Protein AF-A0A372Q032-F1 (afdb_monomer_lite)

Secondary structure (DSSP, 8-state):
-----------SEEE--SS----HHHHHHHHHH-TT--EEE-TT-TT--HHHHHHHHHH-TT-EEE----HHHHHHHHHHHHHHHHHHHHHHHHHHHHHHHHHHHHHHTT----EEEE--TT-S--EEEE--

Foldseek 3Di:
DPPPPQLADLAQEDEQDADHPDALVVLVVCLVRHLNHQEYECANVQRYAPVSVVSSCVSRVNHDYPNPDHPVVVVVVVVVVVVVVVVVVVVVVVVVVVVVVVVVVVVVVVDDFDWDWDDDPPDPDTDTDTDD

Sequence (132 aa):
KHLNVKKHLSVEYLDFGSFCGITDVTIKEISRSCLYLKYLNLEGCANITKEAIDQLVLLNPNIHVEDFMNSMDMRVELDQEIRRLYNTRHSDYLGRYAINYNSVLSQVHRQPISITVDSGADHHIIAMNRHR

Radius of gyration: 37.55 Å; chains: 1; bounding box: 98×51×87 Å

pLDDT: mean 71.5, std 15.42, range [27.02, 91.69]

Structure (mmCIF, N/CA/C/O backbone):
data_AF-A0A372Q032-F1
#
_entry.id   AF-A0A372Q032-F1
#
loop_
_atom_site.group_PDB
_atom_site.id
_atom_site.type_symbol
_atom_site.label_atom_id
_atom_site.label_alt_id
_atom_site.label_comp_id
_atom_site.label_asym_id
_atom_site.label_entity_id
_atom_site.label_seq_id
_atom_site.pdbx_PDB_ins_code
_atom_site.Cartn_x
_atom_site.Cartn_y
_atom_site.Cartn_z
_atom_site.occupancy
_atom_site.B_iso_or_equiv
_atom_site.auth_seq_id
_atom_site.auth_comp_id
_atom_site.auth_asym_id
_atom_site.auth_atom_id
_atom_site.pdbx_PDB_model_num
ATOM 1 N N . LYS A 1 1 ? -32.351 -13.561 24.297 1.00 34.34 1 LYS A N 1
ATOM 2 C CA . LYS A 1 1 ? -31.032 -13.190 24.865 1.00 34.34 1 LYS A CA 1
ATOM 3 C C . LYS A 1 1 ? -30.106 -12.909 23.690 1.00 34.34 1 LYS A C 1
ATOM 5 O O . LYS A 1 1 ? -29.652 -13.854 23.062 1.00 34.34 1 LYS A O 1
ATOM 10 N N . HIS A 1 2 ? -29.953 -11.640 23.309 1.00 31.78 2 HIS A N 1
ATOM 11 C CA . HIS A 1 2 ? -29.052 -11.250 22.227 1.00 31.78 2 HIS A CA 1
ATOM 12 C C . HIS A 1 2 ? -27.621 -11.559 22.662 1.00 31.78 2 HIS A C 1
ATOM 14 O O . HIS A 1 2 ? -27.111 -10.941 23.594 1.00 31.78 2 HIS A O 1
ATOM 20 N N . LEU A 1 3 ? -27.002 -12.559 22.036 1.00 27.02 3 LEU A N 1
ATOM 21 C CA . LEU A 1 3 ? -25.569 -12.780 22.148 1.00 27.02 3 LEU A CA 1
ATOM 22 C C . LEU A 1 3 ? -24.897 -11.591 21.467 1.00 27.02 3 LEU A C 1
ATOM 24 O O . LEU A 1 3 ? -24.757 -11.545 20.249 1.00 27.02 3 LEU A O 1
ATOM 28 N N . ASN A 1 4 ? -24.547 -10.597 22.278 1.00 32.34 4 ASN A N 1
ATOM 29 C CA . ASN A 1 4 ? -23.640 -9.523 21.922 1.00 32.34 4 ASN A CA 1
ATOM 30 C C . ASN A 1 4 ? -22.244 -10.149 21.800 1.00 32.34 4 ASN A C 1
ATOM 32 O O . ASN A 1 4 ? -21.417 -10.063 22.708 1.00 32.34 4 ASN A O 1
ATOM 36 N N . VAL A 1 5 ? -22.033 -10.908 20.723 1.00 37.31 5 VAL A N 1
ATOM 37 C CA . VAL A 1 5 ? -20.716 -11.415 20.359 1.00 37.31 5 VAL A CA 1
ATOM 38 C C . VAL A 1 5 ? -19.922 -10.170 20.013 1.00 37.31 5 VAL A C 1
ATOM 40 O O . VAL A 1 5 ? -20.164 -9.551 18.980 1.00 37.31 5 VAL A O 1
ATOM 43 N N . LYS A 1 6 ? -19.050 -9.745 20.931 1.00 43.81 6 LYS A N 1
ATOM 44 C CA . LYS A 1 6 ? -18.045 -8.709 20.695 1.00 43.81 6 LYS A CA 1
ATOM 45 C C . LYS A 1 6 ? -17.438 -8.965 19.314 1.00 43.81 6 LYS A C 1
ATOM 47 O O . LYS A 1 6 ? -16.611 -9.854 19.164 1.00 43.81 6 LYS A O 1
ATOM 52 N N . LYS A 1 7 ? -17.827 -8.163 18.321 1.00 49.06 7 LYS A N 1
ATOM 53 C CA . LYS A 1 7 ? -17.212 -8.120 16.985 1.00 49.06 7 LYS A CA 1
ATOM 54 C C . LYS A 1 7 ? -15.785 -7.547 17.015 1.00 49.06 7 LYS A C 1
ATOM 56 O O . LYS A 1 7 ? -15.225 -7.263 15.971 1.00 49.06 7 LYS A O 1
ATOM 61 N N . HIS A 1 8 ? -15.200 -7.378 18.200 1.00 42.69 8 HIS A N 1
ATOM 62 C CA . HIS A 1 8 ? -13.814 -6.979 18.367 1.00 42.69 8 HIS A CA 1
ATOM 63 C C . HIS A 1 8 ? -12.923 -8.214 18.290 1.00 42.69 8 HIS A C 1
ATOM 65 O O . HIS A 1 8 ? -12.662 -8.871 19.298 1.00 42.69 8 HIS A O 1
ATOM 71 N N . LEU A 1 9 ? -12.448 -8.516 17.087 1.00 49.47 9 LEU A N 1
ATOM 72 C CA . LEU A 1 9 ? -11.266 -9.349 16.921 1.00 49.47 9 LEU A CA 1
ATOM 73 C C . LEU A 1 9 ? -10.071 -8.543 17.465 1.00 49.47 9 LEU A C 1
ATOM 75 O O . LEU A 1 9 ? -9.759 -7.473 16.945 1.00 49.47 9 LEU A O 1
ATOM 79 N N . SER A 1 10 ? -9.412 -9.017 18.528 1.00 56.22 10 SER A N 1
ATOM 80 C CA . SER A 1 10 ? -8.163 -8.431 19.051 1.00 56.22 10 SER A CA 1
ATOM 81 C C . SER A 1 10 ? -6.962 -8.886 18.218 1.00 56.22 10 SER A C 1
ATOM 83 O O . SER A 1 10 ? 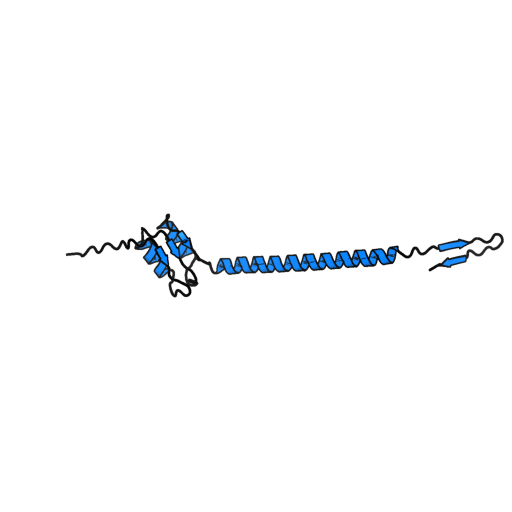-5.969 -9.386 18.744 1.00 56.22 10 SER A O 1
ATOM 85 N N . VAL A 1 11 ? -7.103 -8.818 16.900 1.00 60.41 11 VAL A N 1
ATOM 86 C CA . VAL A 1 11 ? -6.040 -9.191 15.977 1.00 60.41 11 VAL A CA 1
ATOM 87 C C . VAL A 1 11 ? -5.155 -7.972 15.825 1.00 60.41 11 VAL A C 1
ATOM 89 O O . VAL A 1 11 ? -5.618 -6.942 15.349 1.00 60.41 11 VAL A O 1
ATOM 92 N N . GLU A 1 12 ? -3.911 -8.079 16.279 1.00 75.56 12 GLU A N 1
ATOM 93 C CA . GLU A 1 12 ? -2.916 -7.014 16.124 1.00 75.56 12 GLU A CA 1
ATOM 94 C C . GLU A 1 12 ? -2.146 -7.136 14.803 1.00 75.56 12 GLU A C 1
ATOM 96 O O . GLU A 1 12 ? -1.715 -6.116 14.272 1.00 75.56 12 GLU A O 1
ATOM 101 N N . TYR A 1 13 ? -2.036 -8.356 14.263 1.00 71.56 13 TYR A N 1
ATOM 102 C CA . TYR A 1 13 ? -1.300 -8.690 13.043 1.00 71.56 13 TYR A CA 1
ATOM 103 C C . TYR A 1 13 ? -2.171 -9.544 12.127 1.00 71.56 13 TYR A C 1
ATOM 105 O O . TYR A 1 13 ? -2.689 -10.577 12.560 1.00 71.56 13 TYR A O 1
ATOM 113 N N . LEU A 1 14 ? -2.319 -9.127 10.875 1.00 77.06 14 LEU A N 1
ATOM 114 C CA . LEU A 1 14 ? -3.016 -9.888 9.846 1.00 77.06 14 LEU A CA 1
ATOM 115 C C . LEU A 1 14 ? -2.155 -9.938 8.584 1.00 77.06 14 LEU A C 1
ATOM 117 O O . LEU A 1 14 ? -1.741 -8.898 8.079 1.00 77.06 14 LEU A O 1
ATOM 121 N N . ASP A 1 15 ? -1.904 -11.145 8.090 1.00 72.50 15 ASP A N 1
ATOM 122 C CA . ASP A 1 15 ? -1.112 -11.396 6.889 1.00 72.50 15 ASP A CA 1
ATOM 123 C C . ASP A 1 15 ? -1.922 -12.274 5.931 1.00 72.50 15 ASP A C 1
ATOM 125 O O . ASP A 1 15 ? -2.429 -13.329 6.327 1.00 72.50 15 ASP A O 1
ATOM 129 N N . PHE A 1 16 ? -2.093 -11.803 4.696 1.00 69.00 16 PHE A N 1
ATOM 130 C CA . PHE A 1 16 ? -2.810 -12.520 3.645 1.00 69.00 16 PHE A CA 1
ATOM 131 C C . PHE A 1 16 ? -1.892 -13.318 2.704 1.00 69.00 16 PHE A C 1
ATOM 133 O O . PHE A 1 16 ? -2.413 -14.146 1.954 1.00 69.00 16 PHE A O 1
ATOM 140 N N . GLY A 1 17 ? -0.567 -13.140 2.795 1.00 55.56 17 GLY A N 1
ATOM 141 C CA . GLY A 1 17 ? 0.456 -13.843 2.020 1.00 55.56 17 GLY A CA 1
ATOM 142 C C . GLY A 1 17 ? 0.427 -13.587 0.509 1.00 55.56 17 GLY A C 1
ATOM 143 O O . GLY A 1 17 ? -0.523 -13.035 -0.045 1.00 55.56 17 GLY A O 1
ATOM 144 N N . SER A 1 18 ? 1.465 -14.062 -0.185 1.00 56.00 18 SER A N 1
ATOM 145 C CA . SER A 1 18 ? 1.611 -13.938 -1.637 1.00 56.00 18 SER A CA 1
ATOM 146 C C . SER A 1 18 ? 0.502 -14.730 -2.361 1.00 56.00 18 SER A C 1
ATOM 148 O O . SER A 1 18 ? 0.453 -15.956 -2.270 1.00 56.00 18 SER A O 1
ATOM 150 N N . PHE A 1 19 ? -0.356 -14.028 -3.112 1.00 54.09 19 PHE A N 1
ATOM 151 C CA . PHE A 1 19 ? -1.583 -14.486 -3.807 1.00 54.09 19 PHE A CA 1
ATOM 152 C C . PHE A 1 19 ? -2.866 -14.447 -2.979 1.00 54.09 19 PHE A C 1
ATOM 154 O O . PHE A 1 19 ? -3.504 -15.463 -2.691 1.00 54.09 19 PHE A O 1
ATOM 161 N N . CYS A 1 20 ? -3.322 -13.229 -2.709 1.00 65.19 20 CYS A N 1
ATOM 162 C CA . CYS A 1 20 ? -4.593 -13.006 -2.055 1.00 65.19 20 CYS A CA 1
ATOM 163 C C . CYS A 1 20 ? -5.694 -12.672 -3.094 1.00 65.19 20 CYS A C 1
ATOM 165 O O . CYS A 1 20 ? -5.563 -11.795 -3.948 1.00 65.19 20 CYS A O 1
ATOM 167 N N . GLY A 1 21 ? -6.823 -13.381 -3.029 1.00 70.94 21 GLY A N 1
ATOM 168 C CA . GLY A 1 21 ? -8.035 -13.076 -3.806 1.00 70.94 21 GLY A CA 1
ATOM 169 C C . GLY A 1 21 ? -8.939 -12.034 -3.138 1.00 70.94 21 GLY A C 1
ATOM 170 O O . GLY A 1 21 ? -10.123 -11.957 -3.466 1.00 70.94 21 GLY A O 1
ATOM 171 N N . ILE A 1 22 ? -8.424 -11.292 -2.152 1.00 83.62 22 ILE A N 1
ATOM 172 C CA . ILE A 1 22 ? -9.216 -10.319 -1.398 1.00 83.62 22 ILE A CA 1
ATOM 173 C C . ILE A 1 22 ? -9.375 -9.013 -2.177 1.00 83.62 22 ILE A C 1
ATOM 175 O O . ILE A 1 22 ? -8.614 -8.698 -3.088 1.00 83.62 22 ILE A O 1
ATOM 179 N N . THR A 1 23 ? -10.420 -8.273 -1.826 1.00 87.19 23 THR A N 1
ATOM 180 C CA . THR A 1 23 ? -10.852 -7.056 -2.522 1.00 87.19 23 THR A CA 1
ATOM 181 C C . THR A 1 23 ? -11.137 -5.943 -1.522 1.00 87.19 23 THR A C 1
ATOM 183 O O . THR A 1 23 ? -11.171 -6.173 -0.308 1.00 87.19 23 THR A O 1
ATOM 186 N N . ASP A 1 24 ? -11.461 -4.754 -2.025 1.00 90.44 24 ASP A N 1
ATOM 187 C CA . ASP A 1 24 ? -11.923 -3.602 -1.238 1.00 90.44 24 ASP A CA 1
ATOM 188 C C . ASP A 1 24 ? -13.031 -3.940 -0.230 1.00 90.44 24 ASP A C 1
ATOM 190 O O . ASP A 1 24 ? -13.093 -3.364 0.857 1.00 90.44 24 ASP A O 1
ATOM 194 N N . VAL A 1 25 ? -13.898 -4.906 -0.556 1.00 91.00 25 VAL A N 1
ATOM 195 C CA . VAL A 1 25 ? -14.960 -5.371 0.350 1.00 91.00 25 VAL A CA 1
ATOM 196 C C . VAL A 1 25 ? -14.364 -5.946 1.636 1.00 91.00 25 VAL A C 1
ATOM 198 O O . VAL A 1 25 ? -14.878 -5.687 2.722 1.00 91.00 25 VAL A O 1
ATOM 201 N N . THR A 1 26 ? -13.259 -6.684 1.522 1.00 88.94 26 THR A N 1
ATOM 202 C CA . THR A 1 26 ? -12.560 -7.283 2.666 1.00 88.94 26 THR A CA 1
ATOM 203 C C . THR A 1 26 ? -11.915 -6.201 3.526 1.00 88.94 26 THR A C 1
ATOM 205 O O . THR A 1 26 ? -12.124 -6.178 4.737 1.00 88.94 26 THR A O 1
ATOM 208 N N . ILE A 1 27 ? -11.219 -5.247 2.903 1.00 89.88 27 ILE A N 1
ATOM 209 C CA . ILE A 1 27 ? -10.602 -4.106 3.596 1.00 89.88 27 ILE A CA 1
ATOM 210 C C . ILE A 1 27 ? -11.644 -3.281 4.359 1.00 89.88 27 ILE A C 1
ATOM 212 O O . ILE A 1 27 ? -11.424 -2.893 5.507 1.00 89.88 27 ILE A O 1
ATOM 216 N N . LYS A 1 28 ? -12.824 -3.079 3.767 1.00 89.94 28 LYS A N 1
ATOM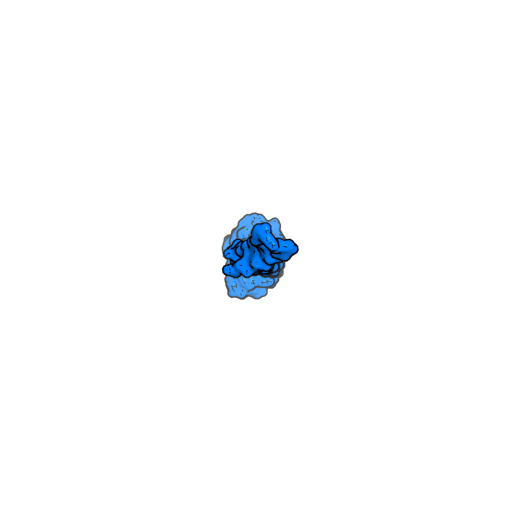 217 C CA . LYS A 1 28 ? -13.934 -2.363 4.403 1.00 89.94 28 LYS A CA 1
ATOM 218 C C . LYS A 1 28 ? -14.519 -3.091 5.615 1.00 89.94 28 LYS A C 1
ATOM 220 O O . LYS A 1 28 ? -15.013 -2.445 6.537 1.00 89.94 28 LYS A O 1
ATOM 225 N N . GLU A 1 29 ? -14.512 -4.419 5.618 1.00 88.69 29 GLU A N 1
ATOM 226 C CA . GLU A 1 29 ? -14.968 -5.187 6.781 1.00 88.69 29 GLU A CA 1
ATOM 227 C C . GLU A 1 29 ? -13.901 -5.206 7.885 1.00 88.69 29 GLU A C 1
ATOM 229 O O . GLU A 1 29 ? -14.243 -5.098 9.067 1.00 88.69 29 GLU A O 1
ATOM 234 N N . ILE A 1 30 ? -12.614 -5.247 7.509 1.00 86.94 30 ILE A N 1
ATOM 235 C CA . ILE A 1 30 ? -11.475 -5.122 8.432 1.00 86.94 30 ILE A CA 1
ATOM 236 C C . ILE A 1 30 ? -11.509 -3.771 9.146 1.00 86.94 30 ILE A C 1
ATOM 238 O O . ILE A 1 30 ? -11.450 -3.737 10.374 1.00 86.94 30 ILE A O 1
ATOM 242 N N . SER A 1 31 ? -11.684 -2.667 8.416 1.00 87.06 31 SER A N 1
ATOM 243 C CA . SER A 1 31 ? -11.730 -1.323 9.011 1.00 87.06 31 SER A CA 1
ATOM 244 C C . SER A 1 31 ? -12.887 -1.138 9.998 1.00 87.06 31 SER A C 1
ATOM 246 O O . SER A 1 31 ? -12.811 -0.324 10.911 1.00 87.06 31 SER A O 1
ATOM 248 N N . ARG A 1 32 ? -13.959 -1.927 9.863 1.00 86.19 32 ARG A N 1
ATOM 249 C CA . ARG A 1 32 ? -15.123 -1.883 10.762 1.00 86.19 32 ARG A CA 1
ATOM 250 C C . ARG A 1 32 ? -15.028 -2.825 11.953 1.00 86.19 32 ARG A C 1
ATOM 252 O O . ARG A 1 32 ? -15.598 -2.526 13.000 1.00 86.19 32 ARG A O 1
ATOM 259 N N . SER A 1 33 ? -14.375 -3.969 11.784 1.00 84.25 33 SER A N 1
ATOM 260 C CA . SER A 1 33 ? -14.386 -5.053 12.776 1.00 84.25 33 SER A CA 1
ATOM 261 C C . SER A 1 33 ? -13.092 -5.129 13.588 1.00 84.25 33 SER A C 1
ATOM 263 O O . SER A 1 33 ? -13.104 -5.514 14.757 1.00 84.25 33 SER A O 1
ATOM 265 N N . CYS A 1 34 ? -11.966 -4.730 12.998 1.00 81.69 34 CYS A N 1
ATOM 266 C CA . CYS A 1 34 ? -10.633 -4.913 13.563 1.00 81.69 34 CYS A CA 1
ATOM 267 C C . CYS A 1 34 ? -10.038 -3.573 14.020 1.00 81.69 34 CYS A C 1
ATOM 269 O O . CYS A 1 34 ? -8.989 -3.152 13.545 1.00 81.69 34 CYS A O 1
ATOM 271 N N . LEU A 1 35 ? -10.698 -2.895 14.965 1.00 79.25 35 LEU A N 1
ATOM 272 C CA . LEU A 1 35 ? -10.297 -1.560 15.452 1.00 79.25 35 LEU A CA 1
ATOM 273 C C . LEU A 1 35 ? -8.958 -1.529 16.222 1.00 79.25 35 LEU A C 1
ATOM 275 O O . LEU A 1 35 ? -8.433 -0.456 16.500 1.00 79.25 35 LEU A O 1
ATOM 279 N N . TYR A 1 36 ? -8.419 -2.696 16.586 1.00 80.88 36 TYR A N 1
ATOM 280 C CA . TYR A 1 36 ? -7.125 -2.840 17.267 1.00 80.88 36 TYR A CA 1
ATOM 281 C C . TYR A 1 36 ? -6.021 -3.383 16.354 1.00 80.88 36 TYR A C 1
ATOM 283 O O . TYR A 1 36 ? -4.935 -3.695 16.842 1.00 80.88 36 TYR A O 1
ATOM 291 N N . LEU A 1 37 ? -6.299 -3.519 15.054 1.00 82.88 37 LEU A N 1
ATOM 292 C CA . LEU A 1 37 ? -5.313 -3.988 14.092 1.00 82.88 37 LEU A CA 1
ATOM 293 C C . LEU A 1 37 ? -4.186 -2.965 13.975 1.00 82.88 37 LEU A C 1
ATOM 295 O O . LEU A 1 37 ? -4.435 -1.792 13.695 1.00 82.88 37 LEU A O 1
ATOM 299 N N . LYS A 1 38 ? -2.960 -3.425 14.222 1.00 86.69 38 LYS A N 1
ATOM 300 C CA . LYS A 1 38 ? -1.747 -2.605 14.179 1.00 86.69 38 LYS A CA 1
ATOM 301 C C . LYS A 1 38 ? -0.944 -2.859 12.914 1.00 86.69 38 LYS A C 1
ATOM 303 O O . LYS A 1 38 ? -0.283 -1.941 12.461 1.00 86.69 38 LYS A O 1
ATOM 308 N N . TYR A 1 39 ? -1.018 -4.061 12.350 1.00 85.94 39 TYR A N 1
ATOM 309 C CA . TYR A 1 39 ? -0.248 -4.455 11.175 1.00 85.94 39 TYR A CA 1
ATOM 310 C C . TYR A 1 39 ? -1.109 -5.243 10.196 1.00 85.94 39 TYR A C 1
ATOM 312 O O . TYR A 1 39 ? -1.827 -6.168 10.589 1.00 85.94 39 TYR A O 1
ATOM 320 N N . LEU A 1 40 ? -1.012 -4.877 8.923 1.00 87.00 40 LEU A N 1
ATOM 321 C CA . LEU A 1 40 ? -1.673 -5.538 7.812 1.00 87.00 40 LEU A CA 1
ATOM 322 C C . LEU A 1 40 ? -0.686 -5.706 6.653 1.00 87.00 40 LEU A C 1
ATOM 324 O O . LEU A 1 40 ? -0.275 -4.714 6.055 1.00 87.00 40 LEU A O 1
ATOM 328 N N . ASN A 1 41 ? -0.353 -6.952 6.325 1.00 84.25 41 ASN A N 1
ATOM 329 C CA . ASN A 1 41 ? 0.428 -7.284 5.137 1.00 84.25 41 ASN A CA 1
ATOM 330 C C . ASN A 1 41 ? -0.514 -7.587 3.957 1.00 84.25 41 ASN A C 1
ATOM 332 O O . ASN A 1 41 ? -1.436 -8.403 4.085 1.00 84.25 41 ASN A O 1
ATOM 336 N N . LEU A 1 42 ? -0.294 -6.908 2.827 1.00 82.06 42 LEU A N 1
ATOM 337 C CA . LEU A 1 42 ? -1.055 -7.042 1.582 1.00 82.06 42 LEU A CA 1
ATOM 338 C C . LEU A 1 42 ? -0.197 -7.527 0.404 1.00 82.06 42 LEU A C 1
ATOM 340 O O . LEU A 1 42 ? -0.540 -7.274 -0.755 1.00 82.06 42 LEU A O 1
ATOM 344 N N . GLU A 1 43 ? 0.898 -8.233 0.677 1.00 79.69 43 GLU A N 1
ATOM 345 C CA . GLU A 1 43 ? 1.766 -8.792 -0.354 1.00 79.69 43 GLU A CA 1
ATOM 346 C C . GLU A 1 43 ? 0.962 -9.588 -1.397 1.00 79.69 43 GLU A C 1
ATOM 348 O O . GLU A 1 43 ? 0.160 -10.466 -1.089 1.00 79.69 43 GLU A O 1
ATOM 353 N N . GLY A 1 44 ? 1.142 -9.266 -2.679 1.00 73.19 44 GLY A N 1
ATOM 354 C CA . GLY A 1 44 ? 0.449 -9.959 -3.770 1.00 73.19 44 GLY A CA 1
ATOM 355 C C . GLY A 1 44 ? -1.057 -9.670 -3.879 1.00 73.19 44 GLY A C 1
ATOM 356 O O . GLY A 1 44 ? -1.743 -10.340 -4.657 1.00 73.19 44 GLY A O 1
ATOM 357 N N . CYS A 1 45 ? -1.583 -8.675 -3.158 1.00 80.56 45 CYS A N 1
ATOM 358 C CA . CYS A 1 45 ? -2.982 -8.258 -3.226 1.00 80.56 45 CYS A CA 1
ATOM 359 C C . CYS A 1 45 ? -3.257 -7.208 -4.311 1.00 80.56 45 CYS A C 1
ATOM 361 O O . CYS A 1 45 ? -3.439 -6.026 -4.034 1.00 80.56 45 CYS A O 1
ATOM 363 N N . ALA A 1 46 ? -3.362 -7.650 -5.566 1.00 78.88 46 ALA A N 1
ATOM 364 C CA . ALA A 1 46 ? -3.537 -6.753 -6.716 1.00 78.88 46 ALA A CA 1
ATOM 365 C C . ALA A 1 46 ? -4.958 -6.166 -6.888 1.00 78.88 46 ALA A C 1
ATOM 367 O O . ALA A 1 46 ? -5.139 -5.213 -7.642 1.00 78.88 46 ALA A O 1
ATOM 368 N N . ASN A 1 47 ? -5.970 -6.729 -6.217 1.00 83.56 47 ASN A N 1
ATOM 369 C CA . ASN A 1 47 ? -7.382 -6.344 -6.379 1.00 83.56 47 ASN A CA 1
ATOM 370 C C . ASN A 1 47 ? -7.870 -5.334 -5.323 1.00 83.56 47 ASN A C 1
ATOM 372 O O . ASN A 1 47 ? -9.076 -5.238 -5.073 1.00 83.56 47 ASN A O 1
ATOM 376 N N . ILE A 1 48 ? -6.945 -4.617 -4.682 1.00 85.31 48 ILE A N 1
ATOM 377 C CA . ILE A 1 48 ? -7.242 -3.609 -3.664 1.00 85.31 48 ILE A CA 1
ATOM 378 C C . ILE A 1 48 ? -6.926 -2.222 -4.222 1.00 85.31 48 ILE A C 1
ATOM 380 O O . ILE A 1 48 ? -5.848 -1.985 -4.767 1.00 85.31 48 ILE A O 1
ATOM 384 N N . THR A 1 49 ? -7.869 -1.299 -4.083 1.00 88.38 49 THR A N 1
ATOM 385 C CA . THR A 1 49 ? -7.720 0.090 -4.519 1.00 88.38 49 THR A CA 1
ATOM 386 C C . THR A 1 49 ? -7.058 0.951 -3.450 1.00 88.38 49 THR A C 1
ATOM 388 O O . THR A 1 49 ? -7.151 0.688 -2.247 1.00 88.38 49 THR A O 1
ATOM 391 N N . LYS A 1 50 ? -6.417 2.044 -3.881 1.00 85.06 50 LYS A N 1
ATOM 392 C CA . LYS A 1 50 ? -5.841 3.030 -2.958 1.00 85.06 50 LYS A CA 1
ATOM 393 C C . LYS A 1 50 ? -6.921 3.664 -2.087 1.00 85.06 50 LYS A C 1
ATOM 395 O O . LYS A 1 50 ? -6.701 3.880 -0.902 1.00 85.06 50 LYS A O 1
ATOM 400 N N . GLU A 1 51 ? -8.101 3.906 -2.645 1.00 90.00 51 GLU A N 1
ATOM 401 C CA . GLU A 1 51 ? -9.243 4.465 -1.929 1.00 90.00 51 GLU A CA 1
ATOM 402 C C . GLU A 1 51 ? -9.678 3.570 -0.760 1.00 90.00 51 GLU A C 1
ATOM 404 O O . GLU A 1 51 ? -10.023 4.078 0.310 1.00 90.00 51 GLU A O 1
ATOM 409 N N . ALA A 1 52 ? -9.644 2.244 -0.930 1.00 90.62 52 ALA A N 1
ATOM 410 C CA . ALA A 1 52 ? -9.953 1.309 0.147 1.00 90.62 52 ALA A CA 1
ATOM 411 C C . ALA A 1 52 ? -8.918 1.372 1.282 1.00 90.62 52 ALA A C 1
ATOM 413 O O . ALA A 1 52 ? -9.301 1.356 2.455 1.00 90.62 52 ALA A O 1
ATOM 414 N N . ILE A 1 53 ? -7.629 1.503 0.951 1.00 90.25 53 ILE A N 1
ATOM 415 C CA . ILE A 1 53 ? -6.552 1.677 1.937 1.00 90.25 53 ILE A CA 1
ATOM 416 C C . ILE A 1 53 ? -6.646 3.031 2.642 1.00 90.25 53 ILE A C 1
ATOM 418 O O . ILE A 1 53 ? -6.568 3.083 3.868 1.00 90.25 53 ILE A O 1
ATOM 422 N N . ASP A 1 54 ? -6.900 4.113 1.906 1.00 90.12 54 ASP A N 1
ATOM 423 C CA . ASP A 1 54 ? -7.083 5.445 2.486 1.00 90.12 54 ASP A CA 1
ATOM 424 C C . ASP A 1 54 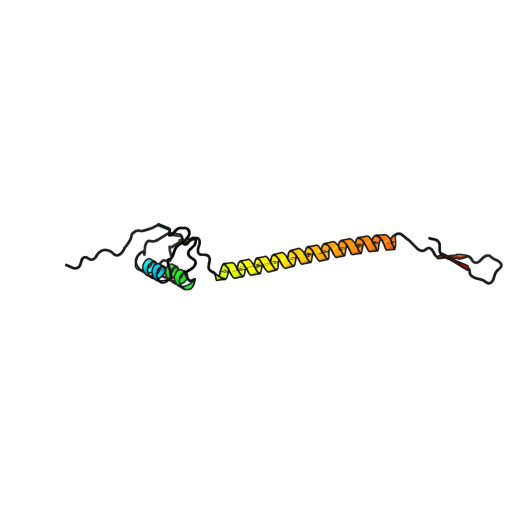? -8.249 5.432 3.499 1.00 90.12 54 ASP A C 1
ATOM 426 O O . ASP A 1 54 ? -8.134 5.988 4.593 1.00 90.12 54 ASP A O 1
ATOM 430 N N . GLN A 1 55 ? -9.353 4.732 3.192 1.00 91.69 55 GLN A N 1
ATOM 431 C CA . GLN A 1 55 ? -10.456 4.544 4.145 1.00 91.69 55 GLN A CA 1
ATOM 432 C C . GLN A 1 55 ? -10.071 3.699 5.362 1.00 91.69 55 GLN A C 1
ATOM 434 O O . GLN A 1 55 ? -10.516 4.004 6.470 1.00 91.69 55 GLN A O 1
ATOM 439 N N . LEU A 1 56 ? -9.273 2.644 5.183 1.00 91.12 56 LEU A N 1
ATOM 440 C CA . LEU A 1 56 ? -8.775 1.828 6.291 1.00 91.12 56 LEU A CA 1
ATOM 441 C C . LEU A 1 56 ? -7.942 2.672 7.262 1.00 91.12 56 LEU A C 1
ATOM 443 O O . LEU A 1 56 ? -8.202 2.633 8.461 1.00 91.12 56 LEU A O 1
ATOM 447 N N . VAL A 1 57 ? -6.998 3.466 6.756 1.00 90.25 57 VAL A N 1
ATOM 448 C CA . VAL A 1 57 ? -6.128 4.326 7.576 1.00 90.25 57 VAL A CA 1
ATOM 449 C C . VAL A 1 57 ? -6.925 5.440 8.261 1.00 90.25 57 VAL A C 1
ATOM 451 O O . VAL A 1 57 ? -6.680 5.743 9.426 1.00 90.25 57 VAL A O 1
ATOM 454 N N . LEU A 1 58 ? -7.927 6.012 7.586 1.00 90.25 58 LEU A N 1
ATOM 455 C CA . LEU A 1 58 ? -8.827 7.009 8.181 1.00 90.25 58 LEU A CA 1
ATOM 456 C C . LEU A 1 58 ? -9.600 6.467 9.390 1.00 90.25 58 LEU A C 1
ATOM 458 O O . LEU A 1 58 ? -9.798 7.188 10.367 1.00 90.25 58 LEU A O 1
ATOM 462 N N . LEU A 1 59 ? -10.066 5.219 9.314 1.00 89.44 59 LEU A N 1
ATOM 463 C CA . LEU A 1 59 ? -10.834 4.584 10.388 1.00 89.44 59 LEU A CA 1
ATOM 464 C C . LEU A 1 59 ? -9.929 3.999 11.480 1.00 89.44 59 LEU A C 1
ATOM 466 O O . LEU A 1 59 ? -10.303 4.012 12.654 1.00 89.44 59 LEU A O 1
ATOM 470 N N . ASN A 1 60 ? -8.730 3.549 11.106 1.00 87.44 60 ASN A N 1
ATOM 471 C CA . ASN A 1 60 ? -7.762 2.904 11.985 1.00 87.44 60 ASN A CA 1
ATOM 472 C C . ASN A 1 60 ? -6.408 3.639 11.910 1.00 87.44 60 ASN A C 1
ATOM 474 O O . ASN A 1 60 ? -5.456 3.111 11.344 1.00 87.44 60 ASN A O 1
ATOM 478 N N . PRO A 1 61 ? -6.264 4.833 12.510 1.00 85.12 61 PRO A N 1
ATOM 479 C CA . PRO A 1 61 ? -5.092 5.697 12.309 1.00 85.12 61 PRO A CA 1
ATOM 480 C C . PRO A 1 61 ? -3.767 5.141 12.854 1.00 85.12 61 PRO A C 1
ATOM 482 O O . PRO A 1 61 ? -2.707 5.661 12.524 1.00 85.12 61 PRO A O 1
ATOM 485 N N . ASN A 1 62 ? -3.813 4.096 13.686 1.00 84.69 62 ASN A N 1
ATOM 486 C CA . ASN A 1 62 ? -2.627 3.441 14.245 1.00 84.69 62 ASN A CA 1
ATOM 487 C C . ASN A 1 62 ? -2.211 2.179 13.467 1.00 84.69 62 ASN A C 1
ATOM 489 O O . ASN A 1 62 ? -1.365 1.428 13.953 1.00 84.69 62 ASN A O 1
ATOM 493 N N . ILE A 1 63 ? -2.836 1.904 12.319 1.00 87.75 63 ILE A N 1
ATOM 494 C CA . ILE A 1 63 ? -2.515 0.737 11.501 1.00 87.75 63 ILE A CA 1
ATOM 495 C C . ILE A 1 63 ? -1.285 1.000 10.627 1.00 87.75 63 ILE A C 1
ATOM 497 O O . ILE A 1 63 ? -1.142 2.059 10.018 1.00 87.75 63 ILE A O 1
ATOM 501 N N . HIS A 1 64 ? -0.414 0.007 10.540 1.00 87.50 64 HIS A N 1
ATOM 502 C CA . HIS A 1 64 ? 0.678 -0.078 9.590 1.00 87.50 64 HIS A CA 1
ATOM 503 C C . HIS A 1 64 ? 0.277 -1.029 8.461 1.00 87.50 64 HIS A C 1
ATOM 505 O O . HIS A 1 64 ? -0.161 -2.150 8.726 1.00 87.50 64 HIS A O 1
ATOM 511 N N . VAL A 1 65 ? 0.386 -0.571 7.214 1.00 86.00 65 VAL A N 1
ATOM 512 C CA . VAL A 1 65 ? 0.082 -1.369 6.021 1.00 86.00 65 VAL A CA 1
ATOM 513 C C . VAL A 1 65 ? 1.374 -1.548 5.234 1.00 86.00 65 VAL A C 1
ATOM 515 O O . VAL A 1 65 ? 1.998 -0.555 4.864 1.00 86.00 65 VAL A O 1
ATOM 518 N N . GLU A 1 66 ? 1.755 -2.796 4.987 1.00 82.62 66 GLU A N 1
ATOM 519 C CA . GLU A 1 66 ? 2.944 -3.175 4.215 1.00 82.62 66 GLU A CA 1
ATOM 520 C C . GLU A 1 66 ? 2.543 -3.809 2.875 1.00 82.62 66 GLU A C 1
ATOM 522 O O . GLU A 1 66 ? 1.411 -4.272 2.700 1.00 82.62 66 GLU A O 1
ATOM 527 N N . ASP A 1 67 ? 3.473 -3.779 1.918 1.00 73.06 67 ASP A N 1
ATOM 528 C CA . ASP A 1 67 ? 3.384 -4.441 0.607 1.00 73.06 67 ASP A CA 1
ATOM 529 C C . ASP A 1 67 ? 2.149 -4.097 -0.247 1.00 73.06 67 ASP A C 1
ATOM 531 O O . ASP A 1 67 ? 1.795 -4.802 -1.196 1.00 73.06 67 ASP A O 1
ATOM 535 N N . PHE A 1 68 ? 1.524 -2.946 0.019 1.00 71.50 68 PHE A N 1
ATOM 536 C CA . PHE A 1 68 ? 0.520 -2.362 -0.864 1.00 71.50 68 PHE A CA 1
ATOM 537 C C . PHE A 1 68 ? 1.196 -1.697 -2.073 1.00 71.50 68 PHE A C 1
ATOM 539 O O . PHE A 1 68 ? 1.509 -0.507 -2.058 1.00 71.50 68 PHE A O 1
ATOM 546 N N . MET A 1 69 ? 1.408 -2.465 -3.144 1.00 61.12 69 MET A N 1
ATOM 547 C CA . MET A 1 69 ? 1.748 -1.910 -4.456 1.00 61.12 69 MET A CA 1
ATOM 548 C C . MET A 1 69 ? 0.474 -1.469 -5.172 1.00 61.12 69 MET A C 1
ATOM 550 O O . MET A 1 69 ? -0.275 -2.285 -5.713 1.00 61.12 69 MET A O 1
ATOM 554 N N . ASN A 1 70 ? 0.233 -0.161 -5.225 1.00 57.66 70 ASN A N 1
ATOM 555 C CA . ASN A 1 70 ? -0.814 0.360 -6.086 1.00 57.66 70 ASN A CA 1
ATOM 556 C C . ASN A 1 70 ? -0.430 0.079 -7.550 1.00 57.66 70 ASN A C 1
ATOM 558 O O . ASN A 1 70 ? 0.694 0.351 -7.970 1.00 57.66 70 ASN A O 1
ATOM 562 N N . SER A 1 71 ? -1.356 -0.428 -8.368 1.00 54.53 71 SER A N 1
ATOM 563 C CA . SER A 1 71 ? -1.078 -0.681 -9.796 1.00 54.53 71 SER A CA 1
ATOM 564 C C . SER A 1 71 ? -0.625 0.579 -10.559 1.00 54.53 71 SER A C 1
ATOM 566 O O . SER A 1 71 ? 0.031 0.487 -11.599 1.00 54.53 71 SER A O 1
ATOM 568 N N . MET A 1 72 ? -0.950 1.758 -10.017 1.00 54.56 72 MET A N 1
ATOM 569 C CA . MET A 1 72 ? -0.481 3.061 -10.483 1.00 54.56 72 MET A CA 1
ATOM 570 C C . MET A 1 72 ? 1.016 3.287 -10.213 1.00 54.56 72 MET A C 1
ATOM 572 O O . MET A 1 72 ? 1.693 3.848 -11.072 1.00 54.56 72 MET A O 1
ATOM 576 N N . ASP A 1 73 ? 1.543 2.821 -9.077 1.00 59.72 73 ASP A N 1
ATOM 577 C CA . ASP A 1 73 ? 2.950 3.010 -8.696 1.00 59.72 73 ASP A CA 1
ATOM 578 C C . ASP A 1 73 ? 3.879 2.186 -9.588 1.00 59.72 73 ASP A C 1
ATOM 580 O O . ASP A 1 73 ? 4.868 2.718 -10.082 1.00 59.72 73 ASP A O 1
ATOM 584 N N . MET A 1 74 ? 3.477 0.965 -9.966 1.00 59.25 74 MET A N 1
ATOM 585 C CA . MET A 1 74 ? 4.214 0.177 -10.964 1.00 59.25 74 MET A CA 1
ATOM 586 C C . MET A 1 74 ? 4.355 0.908 -12.309 1.00 59.25 74 MET A C 1
ATOM 588 O O . MET A 1 74 ? 5.388 0.801 -12.966 1.00 59.25 74 MET A O 1
ATOM 592 N N . ARG A 1 75 ? 3.329 1.656 -12.750 1.00 65.75 75 ARG A N 1
ATOM 593 C CA . ARG A 1 75 ? 3.405 2.443 -13.996 1.00 65.75 75 ARG A CA 1
ATOM 594 C C . ARG A 1 75 ? 4.332 3.641 -13.849 1.00 65.75 75 ARG A C 1
ATOM 596 O O . ARG A 1 75 ? 5.093 3.917 -14.768 1.00 65.75 75 ARG A O 1
ATOM 603 N N . VAL A 1 76 ? 4.271 4.339 -12.716 1.00 69.25 76 VAL A N 1
ATOM 604 C CA . VAL A 1 76 ? 5.133 5.494 -12.436 1.00 69.25 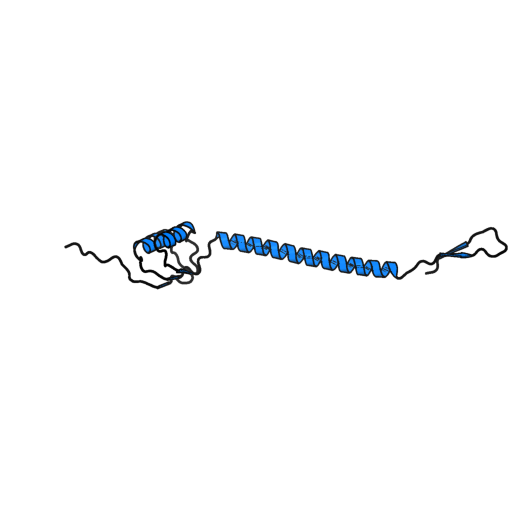76 VAL A CA 1
ATOM 605 C C . VAL A 1 76 ? 6.596 5.064 -12.339 1.00 69.25 76 VAL A C 1
ATOM 607 O O . VAL A 1 76 ? 7.453 5.703 -12.943 1.00 69.25 76 VAL A O 1
ATOM 610 N N . GLU A 1 77 ? 6.887 3.968 -11.643 1.00 73.25 77 GLU A N 1
ATOM 611 C CA . GLU A 1 77 ? 8.232 3.396 -11.530 1.00 73.25 77 GLU A CA 1
ATOM 612 C C . GLU A 1 77 ? 8.748 2.898 -12.882 1.00 73.25 77 GLU A C 1
ATOM 614 O O . GLU A 1 77 ? 9.889 3.181 -13.250 1.00 73.25 77 GLU A O 1
ATOM 619 N N . LEU A 1 78 ? 7.897 2.240 -13.678 1.00 76.69 78 LEU A N 1
ATOM 620 C CA . LEU A 1 78 ? 8.255 1.812 -15.029 1.00 76.69 78 LEU A CA 1
ATOM 621 C C . LEU A 1 78 ? 8.547 3.006 -15.950 1.00 76.69 78 LEU A C 1
ATOM 623 O O . LEU A 1 78 ? 9.547 2.988 -16.667 1.00 76.69 78 LEU A O 1
ATOM 627 N N . ASP A 1 79 ? 7.727 4.057 -15.917 1.00 82.50 79 ASP A N 1
ATOM 628 C CA . ASP A 1 79 ? 7.954 5.281 -16.695 1.00 82.50 79 ASP A CA 1
ATOM 629 C C . ASP A 1 79 ? 9.235 6.004 -16.252 1.00 82.50 79 ASP A C 1
ATOM 631 O O . ASP A 1 79 ? 10.001 6.500 -17.089 1.00 82.50 79 ASP A O 1
ATOM 635 N N . GLN A 1 80 ? 9.512 6.042 -14.945 1.00 84.69 80 GLN A N 1
ATOM 636 C CA . GLN A 1 80 ? 10.757 6.586 -14.402 1.00 84.69 80 GLN A CA 1
ATOM 637 C C . GLN A 1 80 ? 11.974 5.786 -14.873 1.00 84.69 80 GLN A C 1
ATOM 639 O O . GLN A 1 80 ? 12.966 6.390 -15.291 1.00 84.69 80 GLN A O 1
ATOM 644 N N . GLU A 1 81 ? 11.895 4.455 -14.879 1.00 86.19 81 GLU A N 1
ATOM 645 C CA . GLU A 1 81 ? 12.983 3.593 -15.338 1.00 86.19 81 GLU A CA 1
ATOM 646 C C . GLU A 1 81 ? 13.189 3.699 -16.855 1.00 86.19 81 GLU A C 1
ATOM 648 O O . GLU A 1 81 ? 14.321 3.848 -17.318 1.00 86.19 81 GLU A O 1
ATOM 653 N N . ILE A 1 82 ? 12.115 3.751 -17.653 1.00 87.00 82 ILE A N 1
ATOM 654 C CA . ILE A 1 82 ? 12.193 4.026 -19.099 1.00 87.00 82 ILE A CA 1
ATOM 655 C C . ILE A 1 82 ? 12.907 5.360 -19.346 1.00 87.00 82 ILE A C 1
ATOM 657 O O . ILE A 1 82 ? 13.820 5.441 -20.177 1.00 87.00 82 ILE A O 1
ATOM 661 N N . ARG A 1 83 ? 12.537 6.409 -18.602 1.00 88.81 83 ARG A N 1
ATOM 662 C CA . ARG A 1 83 ? 13.157 7.735 -18.712 1.00 88.81 83 ARG A CA 1
ATOM 663 C C . ARG A 1 83 ? 14.626 7.716 -18.291 1.00 88.81 83 ARG A C 1
ATOM 665 O O . ARG A 1 83 ? 15.458 8.345 -18.948 1.00 88.81 83 ARG A O 1
ATOM 672 N N . ARG A 1 84 ? 14.964 6.981 -17.230 1.00 91.06 84 ARG A N 1
ATOM 673 C CA . ARG A 1 84 ? 16.341 6.778 -16.768 1.00 91.06 84 ARG A CA 1
ATOM 674 C C . ARG A 1 84 ? 17.178 6.094 -17.850 1.00 91.06 84 ARG A C 1
ATOM 676 O O . ARG A 1 84 ? 18.213 6.634 -18.236 1.00 91.06 84 ARG A O 1
ATOM 683 N N . LEU A 1 85 ? 16.702 4.974 -18.394 1.00 88.06 85 LEU A N 1
ATOM 684 C CA . LEU A 1 85 ? 17.375 4.223 -19.457 1.00 88.06 85 LEU A CA 1
ATOM 685 C C . LEU A 1 85 ? 17.596 5.069 -20.713 1.00 88.06 85 LEU A C 1
ATOM 687 O O . LEU A 1 85 ? 18.668 4.989 -21.316 1.00 88.06 85 LEU A O 1
ATOM 691 N N . TYR A 1 86 ? 16.609 5.883 -21.101 1.00 85.00 86 TYR A N 1
ATOM 692 C CA . TYR A 1 86 ? 16.739 6.818 -22.219 1.00 85.00 86 TYR A CA 1
ATOM 693 C C . TYR A 1 86 ? 17.868 7.827 -21.978 1.00 85.00 86 TYR A C 1
ATOM 695 O O . TYR A 1 86 ? 18.747 7.982 -22.827 1.00 85.00 86 TYR A O 1
ATOM 703 N N . ASN A 1 87 ? 17.894 8.461 -20.803 1.00 83.69 87 ASN A N 1
ATOM 704 C CA . ASN A 1 87 ? 18.907 9.458 -20.456 1.00 83.69 87 ASN A CA 1
ATOM 705 C C . ASN A 1 87 ? 20.318 8.860 -20.387 1.00 83.69 87 ASN A C 1
ATOM 707 O O . ASN A 1 87 ? 21.255 9.462 -20.909 1.00 83.69 87 ASN A O 1
ATOM 711 N N . THR A 1 88 ? 20.479 7.671 -19.798 1.00 86.12 88 THR A N 1
ATOM 712 C CA . THR A 1 88 ? 21.774 6.975 -19.745 1.00 86.12 88 THR A CA 1
ATOM 713 C C . THR A 1 88 ? 22.275 6.648 -21.150 1.00 86.12 88 THR A C 1
ATOM 715 O O . THR A 1 88 ? 23.396 7.015 -21.497 1.00 86.12 88 THR A 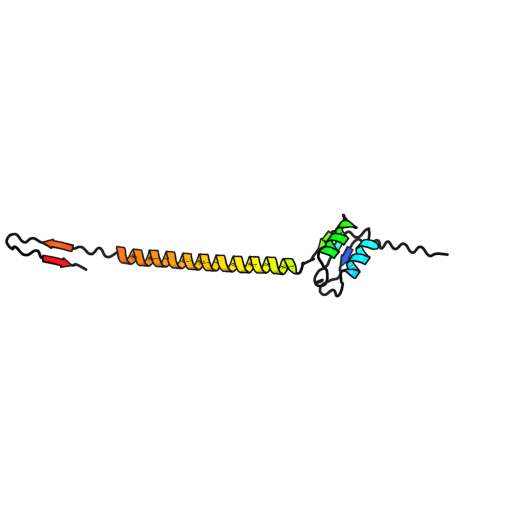O 1
ATOM 718 N N . ARG A 1 89 ? 21.426 6.061 -22.008 1.00 83.06 89 ARG A N 1
ATOM 719 C CA . ARG A 1 89 ? 21.796 5.767 -23.404 1.00 83.06 89 ARG A CA 1
ATOM 720 C C . ARG A 1 89 ? 22.158 7.025 -24.187 1.00 83.06 89 ARG A C 1
ATOM 722 O O . ARG A 1 89 ? 23.098 7.005 -24.979 1.00 83.06 89 ARG A O 1
ATOM 729 N N . HIS A 1 90 ? 21.416 8.110 -23.979 1.00 81.19 90 HIS A N 1
ATOM 730 C CA . HIS A 1 90 ? 21.670 9.378 -24.651 1.00 81.19 90 HIS A CA 1
ATOM 731 C C . HIS A 1 90 ? 23.000 10.003 -24.204 1.00 81.19 90 HIS A C 1
ATOM 733 O O . HIS A 1 90 ? 23.781 10.449 -25.044 1.00 81.19 90 HIS A O 1
ATOM 739 N N . SER A 1 91 ? 23.294 9.976 -22.900 1.00 76.31 91 SER A N 1
ATOM 740 C CA . SER A 1 91 ? 24.563 10.452 -22.341 1.00 76.31 91 SER A CA 1
ATOM 741 C C . SER A 1 91 ? 25.757 9.643 -22.856 1.00 76.31 91 SER A C 1
ATOM 743 O O . SER A 1 91 ? 26.736 10.237 -23.306 1.00 76.31 91 SER A O 1
ATOM 745 N N . ASP A 1 92 ? 25.648 8.313 -22.897 1.00 80.81 92 ASP A N 1
ATOM 746 C CA . ASP A 1 92 ? 26.689 7.434 -23.439 1.00 80.81 92 ASP A CA 1
ATOM 747 C C . ASP A 1 92 ? 26.943 7.691 -24.929 1.00 80.81 92 ASP A C 1
ATOM 749 O O . ASP A 1 92 ? 28.093 7.716 -25.375 1.00 80.81 92 ASP A O 1
ATOM 753 N N . TYR A 1 93 ? 25.880 7.888 -25.714 1.00 73.44 93 TYR A N 1
ATOM 754 C CA . TYR A 1 93 ? 25.987 8.178 -27.143 1.00 73.44 93 TYR A CA 1
ATOM 755 C C . TYR A 1 93 ? 26.688 9.518 -27.393 1.00 73.44 93 TYR A C 1
ATOM 757 O O . TYR A 1 93 ? 27.660 9.568 -28.150 1.00 73.44 93 TYR A O 1
ATOM 765 N N . LEU A 1 94 ? 26.249 10.589 -26.721 1.00 73.88 94 LEU A N 1
ATOM 766 C CA . LEU A 1 94 ? 26.887 11.905 -26.816 1.00 73.88 94 LEU A CA 1
ATOM 767 C C . LEU A 1 94 ? 28.340 11.866 -26.330 1.00 73.88 94 LEU A C 1
ATOM 769 O O . LEU A 1 94 ? 29.211 12.441 -26.981 1.00 73.88 94 LEU A O 1
ATOM 773 N N . GLY A 1 95 ? 28.626 11.142 -25.244 1.00 77.06 95 GLY A N 1
ATOM 774 C CA . GLY A 1 95 ? 29.981 10.950 -24.729 1.00 77.06 95 GLY A CA 1
ATOM 775 C C . GLY A 1 95 ? 30.898 10.265 -25.744 1.00 77.06 95 GLY A C 1
ATOM 776 O O . GLY A 1 95 ? 31.975 10.776 -26.049 1.00 77.06 95 GLY A O 1
ATOM 777 N N . ARG A 1 96 ? 30.457 9.152 -26.347 1.00 71.25 96 ARG A N 1
ATOM 778 C CA . ARG A 1 96 ? 31.211 8.453 -27.406 1.00 71.25 96 ARG A CA 1
ATOM 779 C C . ARG A 1 96 ? 31.419 9.328 -28.637 1.00 71.25 96 ARG A C 1
ATOM 781 O O . ARG A 1 96 ? 32.507 9.310 -29.208 1.00 71.25 96 ARG A O 1
ATOM 788 N N . TYR A 1 97 ? 30.407 10.095 -29.041 1.00 62.31 97 TYR A N 1
ATOM 789 C CA . TYR A 1 97 ? 30.502 10.974 -30.205 1.00 62.31 97 TYR A CA 1
ATOM 790 C C . TYR A 1 97 ? 31.457 12.147 -29.958 1.00 62.31 97 TYR A C 1
ATOM 792 O O . TYR A 1 97 ? 32.271 12.457 -30.821 1.00 62.31 97 TYR A O 1
ATOM 800 N N . ALA A 1 98 ? 31.430 12.748 -28.766 1.00 68.88 98 ALA A N 1
ATOM 801 C CA . ALA A 1 98 ? 32.367 13.796 -28.370 1.00 68.88 98 ALA A CA 1
ATOM 802 C C . ALA A 1 98 ? 33.815 13.278 -28.296 1.00 68.88 98 ALA A C 1
ATOM 804 O O . ALA A 1 98 ? 34.733 13.936 -28.783 1.00 68.88 98 ALA A O 1
ATOM 805 N N . ILE A 1 99 ? 34.026 12.073 -27.751 1.00 70.31 99 ILE A N 1
ATOM 806 C CA . ILE A 1 99 ? 35.341 11.409 -27.734 1.00 70.31 99 ILE A CA 1
ATOM 807 C C . ILE A 1 99 ? 35.827 11.135 -29.162 1.00 70.31 99 ILE A C 1
ATOM 809 O O . ILE A 1 99 ? 36.979 11.425 -29.484 1.00 70.31 99 ILE A O 1
ATOM 813 N N . ASN A 1 100 ? 34.953 10.615 -30.029 1.00 73.38 100 ASN A N 1
ATOM 814 C CA . ASN A 1 100 ? 35.268 10.377 -31.436 1.00 73.38 100 ASN A CA 1
ATOM 815 C C . ASN A 1 100 ? 35.631 11.690 -32.150 1.00 73.38 100 ASN A C 1
ATOM 817 O O . ASN A 1 100 ? 36.693 11.786 -32.757 1.00 73.38 100 ASN A O 1
ATOM 821 N N . TYR A 1 101 ? 34.818 12.735 -31.992 1.00 69.88 101 TYR A N 1
ATOM 822 C CA . TYR A 1 101 ? 35.068 14.052 -32.574 1.00 69.88 101 TYR A CA 1
ATOM 823 C C . TYR A 1 101 ? 36.417 14.635 -32.135 1.00 69.88 101 TYR A C 1
ATOM 825 O O . TYR A 1 101 ? 37.205 15.052 -32.980 1.00 69.88 101 TYR A O 1
ATOM 833 N N . ASN A 1 102 ? 36.741 14.584 -30.839 1.00 70.50 102 ASN A N 1
ATOM 834 C CA . ASN A 1 102 ? 38.031 15.051 -30.324 1.00 70.50 102 ASN A CA 1
ATOM 835 C C . ASN A 1 102 ? 39.210 14.201 -30.829 1.00 70.50 102 ASN A C 1
ATOM 837 O O . ASN A 1 102 ? 40.268 14.743 -31.150 1.00 70.50 102 ASN A O 1
ATOM 841 N N . SER A 1 103 ? 39.031 12.881 -30.950 1.00 72.69 103 SER A N 1
ATOM 842 C CA . SER A 1 103 ? 40.026 11.977 -31.540 1.00 72.69 103 SER A CA 1
ATOM 843 C C . SER A 1 103 ? 40.296 12.320 -33.008 1.00 72.69 103 SER A C 1
ATOM 845 O O . SER A 1 103 ? 41.452 12.494 -33.398 1.00 72.69 103 SER A O 1
ATOM 847 N N . VAL A 1 104 ? 39.248 12.507 -33.813 1.00 69.94 104 VAL A N 1
ATOM 848 C CA . VAL A 1 104 ? 39.359 12.867 -35.234 1.00 69.94 104 VAL A CA 1
ATOM 849 C C . VAL A 1 104 ? 39.960 14.263 -35.404 1.00 69.94 104 VAL A C 1
ATOM 851 O O . VAL A 1 104 ? 40.897 14.427 -36.184 1.00 69.94 104 VAL A O 1
ATOM 854 N N . LEU A 1 105 ? 39.510 15.256 -34.628 1.00 66.88 105 LEU A N 1
ATOM 855 C CA . LEU A 1 105 ? 40.104 16.597 -34.616 1.00 66.88 105 LEU A CA 1
ATOM 856 C C . LEU A 1 105 ? 41.606 16.556 -34.313 1.00 66.88 105 LEU A C 1
ATOM 858 O O . LEU A 1 105 ? 42.392 17.218 -34.990 1.00 66.88 105 LEU A O 1
ATOM 862 N N . SER A 1 106 ? 42.027 15.751 -33.334 1.00 64.62 106 SER A N 1
ATOM 863 C CA . SER A 1 106 ? 43.443 15.627 -32.972 1.00 64.62 106 SER A CA 1
ATOM 864 C C . SER A 1 106 ? 44.311 15.045 -34.099 1.00 64.62 106 SER A C 1
ATOM 866 O O . SER A 1 106 ? 45.488 15.387 -34.203 1.00 64.62 106 SER A O 1
ATOM 868 N N . GLN A 1 107 ? 43.740 14.212 -34.976 1.00 67.00 107 GLN A N 1
ATOM 869 C CA . GLN A 1 107 ? 44.435 13.659 -36.144 1.00 67.00 107 GLN A CA 1
ATOM 870 C C . GLN A 1 107 ? 44.563 14.689 -37.272 1.00 67.00 107 GLN A C 1
ATOM 872 O O . GLN A 1 107 ? 45.611 14.761 -37.912 1.00 67.00 107 GLN A O 1
ATOM 877 N N . VAL A 1 108 ? 43.543 15.530 -37.476 1.00 61.78 108 VAL A N 1
ATOM 878 C CA . VAL A 1 108 ? 43.565 16.614 -38.475 1.00 61.78 108 VAL A CA 1
ATOM 879 C C . VAL A 1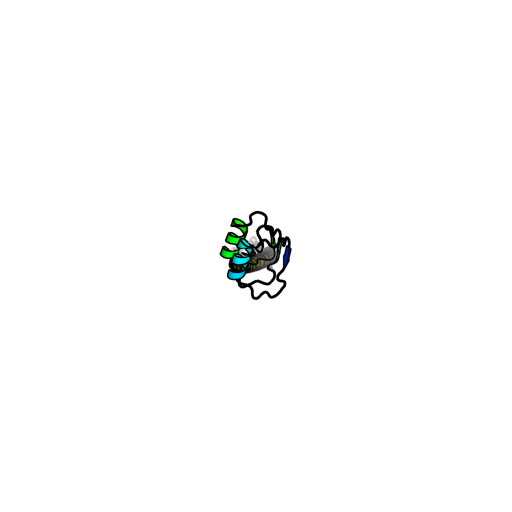 108 ? 44.572 17.703 -38.091 1.00 61.78 108 VAL A C 1
ATOM 881 O O . VAL A 1 108 ? 45.321 18.178 -38.940 1.00 61.78 108 VAL A O 1
ATOM 884 N N . HIS A 1 109 ? 44.667 18.057 -36.806 1.00 60.72 109 HIS A N 1
ATOM 885 C CA . HIS A 1 109 ? 45.625 19.062 -36.329 1.00 60.72 109 HIS A CA 1
ATOM 886 C C . HIS A 1 109 ? 47.085 18.573 -36.253 1.00 60.72 109 HIS A C 1
ATOM 888 O O . HIS A 1 109 ? 47.981 19.387 -36.040 1.00 60.72 109 HIS A O 1
ATOM 894 N N . ARG A 1 110 ? 47.360 17.273 -36.447 1.00 57.06 110 ARG A N 1
ATOM 895 C CA . ARG A 1 110 ? 48.728 16.715 -36.432 1.00 57.06 110 ARG A CA 1
ATOM 896 C C . ARG A 1 110 ? 49.482 16.807 -37.760 1.00 57.06 110 ARG A C 1
ATOM 898 O O . ARG A 1 110 ? 50.665 16.484 -37.778 1.00 57.06 110 ARG A O 1
ATOM 905 N N . GLN A 1 111 ? 48.852 17.250 -38.846 1.00 56.09 111 GLN A N 1
ATOM 906 C CA . GLN A 1 111 ? 49.544 17.504 -40.113 1.00 56.09 111 GLN A CA 1
ATOM 907 C C . GLN A 1 111 ? 49.480 18.998 -40.449 1.00 56.09 111 GLN A C 1
ATOM 909 O O . GLN A 1 111 ? 48.560 19.426 -41.150 1.00 56.09 111 GLN A O 1
ATOM 914 N N . PRO A 1 112 ? 50.417 19.829 -39.956 1.00 51.91 112 PRO A N 1
ATOM 915 C CA . PRO A 1 112 ? 50.526 21.190 -40.450 1.00 51.91 112 PRO A CA 1
ATOM 916 C C . PRO A 1 112 ? 50.953 21.129 -41.920 1.00 51.91 112 PRO A C 1
ATOM 918 O O . PRO A 1 112 ? 52.074 20.745 -42.241 1.00 51.91 112 PRO A O 1
ATOM 921 N N . ILE A 1 113 ? 50.048 21.504 -42.825 1.00 56.78 113 ILE A N 1
ATOM 922 C CA . ILE A 1 113 ? 50.398 21.738 -44.226 1.00 56.78 113 ILE A CA 1
ATOM 923 C C . ILE A 1 113 ? 51.247 23.011 -44.238 1.00 56.78 113 ILE A C 1
ATOM 925 O O . ILE A 1 113 ? 50.713 24.117 -44.200 1.00 56.78 113 ILE A O 1
ATOM 929 N N . SER A 1 114 ? 52.569 22.856 -44.234 1.00 55.19 114 SER A N 1
ATOM 930 C CA . SER A 1 114 ? 53.483 23.981 -44.404 1.00 55.19 114 SER A CA 1
ATOM 931 C C . SER A 1 114 ? 53.570 24.315 -45.888 1.00 55.19 114 SER A C 1
ATOM 933 O O . SER A 1 114 ? 53.980 23.481 -46.701 1.00 55.19 114 SER A O 1
ATOM 935 N N . ILE A 1 115 ? 53.131 25.522 -46.241 1.00 55.47 115 ILE A N 1
ATOM 936 C CA . ILE A 1 115 ? 53.300 26.092 -47.575 1.00 55.47 115 ILE A CA 1
ATOM 937 C C . ILE A 1 115 ? 54.422 27.110 -47.459 1.00 55.47 115 ILE A C 1
ATOM 939 O O . ILE A 1 115 ? 54.264 28.144 -46.811 1.00 55.47 115 ILE A O 1
ATOM 943 N N . THR A 1 116 ? 55.560 26.806 -48.068 1.00 59.09 116 THR A N 1
ATOM 944 C CA . THR A 1 116 ? 56.672 27.744 -48.181 1.00 59.09 116 THR A CA 1
ATOM 945 C C . THR A 1 116 ? 56.599 28.443 -49.533 1.00 59.09 116 THR A C 1
ATOM 947 O O . THR A 1 116 ? 56.232 27.850 -50.551 1.00 59.09 116 THR A O 1
ATOM 950 N N . VAL A 1 117 ? 56.907 29.737 -49.522 1.00 57.56 117 VAL A N 1
ATOM 951 C CA . VAL A 1 117 ? 57.014 30.562 -50.723 1.00 57.56 117 VAL A CA 1
ATOM 952 C C . VAL A 1 117 ? 58.498 30.804 -50.938 1.00 57.56 117 VAL A C 1
ATOM 954 O O . VAL A 1 117 ? 59.119 31.485 -50.125 1.00 57.56 117 VAL A O 1
ATOM 957 N N . ASP A 1 118 ? 59.065 30.219 -51.990 1.00 61.41 118 ASP A N 1
ATOM 958 C CA . ASP A 1 118 ? 60.452 30.476 -52.369 1.00 61.41 118 ASP A CA 1
ATOM 959 C C . ASP A 1 118 ? 60.475 31.446 -53.551 1.00 61.41 118 ASP A C 1
ATOM 961 O O . ASP A 1 118 ? 59.916 31.178 -54.617 1.00 61.41 118 ASP A O 1
ATOM 965 N N . SER A 1 119 ? 61.083 32.604 -53.326 1.00 58.56 119 SER A N 1
ATOM 966 C CA . SER A 1 119 ? 61.331 33.617 -54.343 1.00 58.56 119 SER A CA 1
ATOM 967 C C . SER A 1 119 ? 62.818 33.566 -54.663 1.00 58.56 119 SER A C 1
ATOM 969 O O . SER A 1 119 ? 63.586 34.407 -54.195 1.00 58.56 119 SER A O 1
ATOM 971 N N . GLY A 1 120 ? 63.232 32.555 -55.430 1.00 57.16 120 GLY A N 1
ATOM 972 C CA . GLY A 1 120 ? 64.598 32.472 -55.941 1.00 57.16 120 GLY A CA 1
ATOM 973 C C . GLY A 1 120 ? 64.965 33.781 -56.644 1.00 57.16 120 GLY A C 1
ATOM 974 O O . GLY A 1 120 ? 64.182 34.281 -57.450 1.00 57.16 120 GLY A O 1
ATOM 975 N N . ALA A 1 121 ? 66.128 34.342 -56.306 1.00 55.62 121 ALA A N 1
ATOM 976 C CA . ALA A 1 121 ? 66.478 35.756 -56.488 1.00 55.62 121 ALA A CA 1
ATOM 977 C C . ALA A 1 121 ? 66.398 36.330 -57.921 1.00 55.62 121 ALA A C 1
ATOM 979 O O . ALA A 1 121 ? 66.514 37.539 -58.066 1.00 55.62 121 ALA A O 1
ATOM 980 N N . ASP A 1 122 ? 66.139 35.518 -58.951 1.00 56.75 122 ASP A N 1
ATOM 981 C CA . ASP A 1 122 ? 66.179 35.947 -60.355 1.00 56.75 122 ASP A CA 1
ATOM 982 C C . ASP A 1 122 ? 64.981 35.495 -61.222 1.00 56.75 122 ASP A C 1
ATOM 984 O O . ASP A 1 122 ? 65.078 35.518 -62.447 1.00 56.75 122 ASP A O 1
ATOM 988 N N . HIS A 1 123 ? 63.836 35.080 -60.655 1.00 55.25 123 HIS A N 1
ATOM 989 C CA . HIS A 1 123 ? 62.665 34.692 -61.471 1.00 55.25 123 HIS A CA 1
ATOM 990 C C . HIS A 1 123 ? 61.330 35.289 -60.985 1.00 55.25 123 HIS A C 1
ATOM 992 O O . HIS A 1 123 ? 60.970 35.192 -59.818 1.00 55.25 123 HIS A O 1
ATOM 998 N N . HIS A 1 124 ? 60.533 35.831 -61.919 1.00 56.75 124 HIS A N 1
ATOM 999 C CA . HIS A 1 124 ? 59.193 36.409 -61.686 1.00 56.75 124 HIS A CA 1
ATOM 1000 C C . HIS A 1 124 ? 58.078 35.378 -61.402 1.00 56.75 124 HIS A C 1
ATOM 1002 O O . HIS A 1 124 ? 56.898 35.731 -61.408 1.00 56.75 124 HIS A O 1
ATOM 1008 N N . ILE A 1 125 ? 58.417 34.103 -61.191 1.00 53.50 125 ILE A N 1
ATOM 1009 C CA . ILE A 1 125 ? 57.440 33.037 -60.941 1.00 53.50 125 ILE A CA 1
ATOM 1010 C C . ILE A 1 125 ? 57.542 32.606 -59.482 1.00 53.50 125 ILE A C 1
ATOM 1012 O O . ILE A 1 125 ? 58.561 32.074 -59.052 1.00 53.50 125 ILE A O 1
ATOM 1016 N N . ILE A 1 126 ? 56.452 32.804 -58.741 1.00 57.97 126 ILE A N 1
ATOM 1017 C CA . ILE A 1 126 ? 56.304 32.320 -57.369 1.00 57.97 126 ILE A CA 1
ATOM 1018 C C . ILE A 1 126 ? 55.908 30.842 -57.418 1.00 57.97 126 ILE A C 1
ATOM 1020 O O . ILE A 1 126 ? 54.816 30.506 -57.880 1.00 57.97 126 ILE A O 1
ATOM 1024 N N . ALA A 1 127 ? 56.771 29.957 -56.922 1.00 56.41 127 ALA A N 1
ATOM 1025 C CA . ALA A 1 127 ? 56.441 28.547 -56.748 1.00 56.41 127 ALA A CA 1
ATOM 1026 C C . ALA A 1 127 ? 55.839 28.315 -55.352 1.00 56.41 127 ALA A C 1
ATOM 1028 O O . ALA A 1 127 ? 56.461 28.632 -54.339 1.00 56.41 127 ALA A O 1
ATOM 1029 N N . MET A 1 128 ? 54.626 27.753 -55.292 1.00 55.56 128 MET A N 1
ATOM 1030 C CA . MET A 1 128 ? 54.003 27.314 -54.037 1.00 55.56 128 MET A CA 1
ATOM 1031 C C . MET A 1 128 ? 54.191 25.807 -53.885 1.00 55.56 128 MET A C 1
ATOM 1033 O O . MET A 1 128 ? 53.556 25.024 -54.594 1.00 55.56 128 MET A O 1
ATOM 1037 N N . ASN A 1 129 ? 55.050 25.396 -52.955 1.00 53.12 129 ASN A N 1
ATOM 1038 C CA . ASN A 1 129 ? 55.332 23.984 -52.716 1.00 53.12 129 ASN A CA 1
ATOM 1039 C C . ASN A 1 129 ? 54.523 23.459 -51.524 1.00 53.12 129 ASN A C 1
ATOM 1041 O O . ASN A 1 129 ? 54.451 24.091 -50.470 1.00 53.12 129 ASN A O 1
ATOM 1045 N N . ARG A 1 130 ? 53.899 22.287 -51.701 1.00 54.88 130 ARG A N 1
ATOM 1046 C CA . ARG A 1 130 ? 53.149 21.588 -50.650 1.00 54.88 130 ARG A CA 1
ATOM 1047 C C . ARG A 1 130 ? 53.987 20.434 -50.119 1.00 54.88 130 ARG A C 1
ATOM 1049 O O . ARG A 1 130 ? 54.160 19.435 -50.815 1.00 54.88 130 ARG A O 1
ATOM 1056 N N . HIS A 1 131 ? 54.447 20.547 -48.881 1.00 58.03 131 HIS A N 1
ATOM 1057 C CA . HIS A 1 131 ? 55.133 19.453 -48.200 1.00 58.03 131 HIS A CA 1
ATOM 1058 C C . HIS A 1 131 ? 54.118 18.644 -47.378 1.00 58.03 131 HIS A C 1
ATOM 1060 O O . HIS A 1 131 ? 53.280 19.224 -46.684 1.00 58.03 131 HIS A O 1
ATOM 1066 N N . ARG A 1 132 ? 54.138 17.316 -47.546 1.00 56.41 132 ARG A N 1
ATOM 1067 C CA . ARG A 1 132 ? 53.401 16.368 -46.698 1.00 56.41 132 ARG A CA 1
ATOM 1068 C C . ARG A 1 132 ? 54.273 15.934 -45.535 1.00 56.41 132 ARG A C 1
ATOM 1070 O O . ARG A 1 132 ? 55.485 15.753 -45.781 1.00 56.41 132 ARG A O 1
#